Protein AF-A0A317H6I7-F1 (afdb_monomer)

Solvent-accessible surface area (backbone atoms only — not comparable to full-atom values): 10634 Å² total; per-residue (Å²): 135,84,90,80,82,81,73,79,75,78,69,69,83,79,68,87,85,70,88,90,71,88,72,96,74,83,94,80,83,83,83,84,77,77,75,76,71,59,61,74,71,74,64,81,80,76,68,69,78,58,52,58,55,50,52,49,52,53,58,58,56,57,64,66,63,79,74,72,71,86,77,77,72,81,76,48,41,62,58,52,13,49,55,51,37,53,50,46,41,74,72,48,70,53,50,74,76,42,46,55,57,49,35,55,52,36,32,54,52,32,45,52,51,50,53,54,69,73,44,91,64,53,71,68,59,44,51,54,51,51,52,50,54,53,50,54,50,51,58,57,46,53,76,67,40,55,74,67,41,42,52,52,49,52,51,55,51,50,50,53,51,50,53,55,54,61,76,72,107

Secondary structure (DSSP, 8-state):
-------GGGSGGG--SS--------SSS-S---GGGTHHHH-----HHHHHHHHHHHHHHHTTGGG---------HHHHHHHHHHHHHHHHT--HHHHHHHHHHHHHHHHHHHHHHHS---HHHHHHHHHHHHHHHHHHHHTTS-HHHHHHHHHHHHHHHHHHHHHT-

Nearest PDB structures (foldseek):
  6lum-assembly1_D  TM=3.613E-01  e=1.549E+00  Mycolicibacterium smegmatis MC2 51

pLDDT: mean 76.6, std 21.8, range [35.84, 98.06]

Radius of gyration: 35.75 Å; Cα contacts (8 Å, |Δi|>4): 54; chains: 1; bounding box: 53×88×62 Å

Foldseek 3Di:
DDDDDPDPVPPVVPPPPDDDDDDDDDPDPDDDDPPPPVVVVVDDDPPPPVVVVVVVVVVVVVVVVVVPDPPPPPQALLNQLVVVLVVLCVQLVDDPVLSVQSSVLSSVLSVVLVVLVPDPDDPVVSVVVNVVSVVVSLVSNPVSHDPVSSVSVV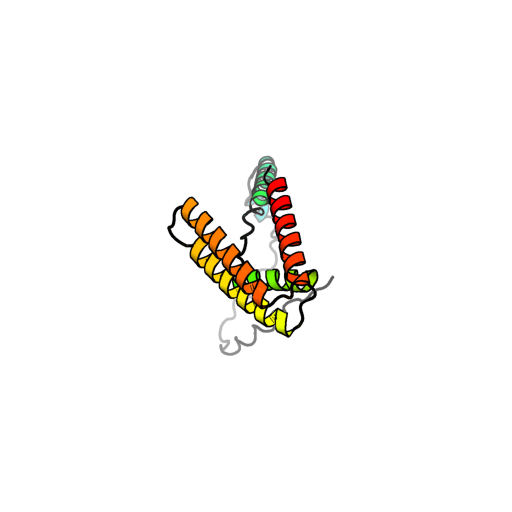VVVVVVVVVVVVVVD

Sequence (169 aa):
MSLFKADTASICTLLSIIPLSKTGFIADKLKKKPFDQEFKKIFPILKLAGMKRMIKVLLLGLSLLLMGGSIVKAQSAADRAAKTTDWMKSNLKLSDDQVQKVTDINLRYAKTMDSLAQSTKTKEAKMDEFRKCNKMKDDDLKSVLNEDQFKEYLAKKDEMKKKLKEEMK

Structure (mmCIF, N/CA/C/O backbone):
data_AF-A0A317H6I7-F1
#
_entry.id   AF-A0A317H6I7-F1
#
loop_
_atom_site.group_PDB
_atom_site.id
_atom_site.type_symbol
_atom_site.label_atom_id
_atom_site.label_alt_id
_atom_site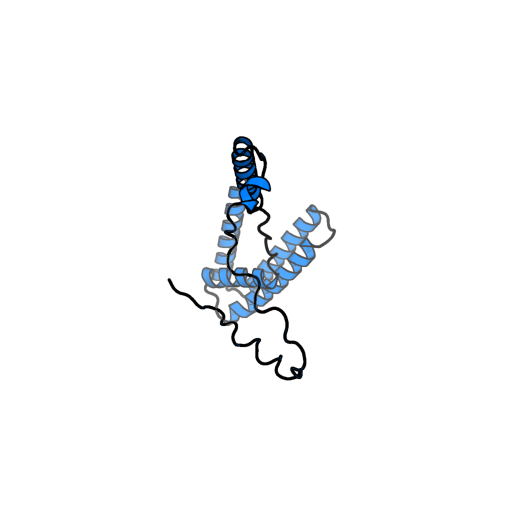.label_comp_id
_atom_site.label_asym_id
_atom_site.label_entity_id
_atom_site.label_seq_id
_atom_site.pdbx_PDB_ins_code
_atom_site.Cartn_x
_atom_site.Cartn_y
_atom_site.Cartn_z
_atom_site.occupancy
_atom_site.B_iso_or_equiv
_atom_site.auth_seq_id
_atom_site.auth_comp_id
_atom_site.auth_asym_id
_atom_site.auth_atom_id
_atom_site.pdbx_PDB_model_num
ATOM 1 N N . MET A 1 1 ? -3.488 -50.519 -1.682 1.00 36.03 1 MET A N 1
ATOM 2 C CA . MET A 1 1 ? -4.541 -51.522 -1.432 1.00 36.03 1 MET A CA 1
ATOM 3 C C . MET A 1 1 ? -5.641 -51.274 -2.454 1.00 36.03 1 MET A C 1
ATOM 5 O O . MET A 1 1 ? -6.089 -50.142 -2.530 1.00 36.03 1 MET A O 1
ATOM 9 N N . SER A 1 2 ? -5.935 -52.294 -3.275 1.00 38.41 2 SER A N 1
ATOM 10 C CA . SER A 1 2 ? -7.104 -52.484 -4.171 1.00 38.41 2 SER A CA 1
ATOM 11 C C . SER A 1 2 ? -7.501 -51.353 -5.144 1.00 38.41 2 SER A C 1
ATOM 13 O O . SER A 1 2 ? -7.957 -50.300 -4.731 1.00 38.41 2 SER A O 1
ATOM 15 N N . LEU A 1 3 ? -7.274 -51.514 -6.455 1.00 35.84 3 LEU A N 1
ATOM 16 C CA . LEU A 1 3 ? -8.098 -52.300 -7.405 1.00 35.84 3 LEU A CA 1
ATOM 17 C C . LEU A 1 3 ? -9.414 -51.601 -7.775 1.00 35.84 3 LEU A C 1
ATOM 19 O O . LEU A 1 3 ? -10.364 -51.687 -7.018 1.00 35.84 3 LEU A O 1
ATOM 23 N N . PHE A 1 4 ? -9.461 -51.037 -8.982 1.00 42.44 4 PHE A N 1
ATOM 24 C CA . PHE A 1 4 ? -10.626 -50.982 -9.882 1.00 42.44 4 PHE A CA 1
ATOM 25 C C . PHE A 1 4 ? -10.037 -50.749 -11.289 1.00 42.44 4 PHE A C 1
ATOM 27 O O . PHE A 1 4 ? -9.703 -49.630 -11.652 1.00 42.44 4 PHE A O 1
ATOM 34 N N . LYS A 1 5 ? -9.515 -51.775 -11.978 1.00 46.16 5 LYS A N 1
ATOM 35 C CA . LYS A 1 5 ? -10.260 -52.667 -12.890 1.00 46.16 5 LYS A CA 1
ATOM 36 C C . LYS A 1 5 ? -11.347 -51.908 -13.658 1.00 46.16 5 LYS A C 1
ATOM 38 O O . LYS A 1 5 ? -12.506 -51.907 -13.270 1.00 46.16 5 LYS A O 1
ATOM 43 N N . ALA A 1 6 ? -10.930 -51.248 -14.737 1.00 43.97 6 ALA A N 1
ATOM 44 C CA . ALA A 1 6 ? -11.825 -50.877 -15.822 1.00 43.97 6 ALA A CA 1
ATOM 45 C C . ALA A 1 6 ? -12.192 -52.162 -16.575 1.00 43.97 6 ALA A C 1
ATOM 47 O O . ALA A 1 6 ? -11.349 -52.755 -17.251 1.00 43.97 6 ALA A O 1
ATOM 48 N N . ASP A 1 7 ? -13.430 -52.614 -16.391 1.00 45.25 7 ASP A N 1
ATOM 49 C CA . ASP A 1 7 ? -13.990 -53.746 -17.115 1.00 45.25 7 ASP A CA 1
ATOM 50 C C . ASP A 1 7 ? -14.161 -53.389 -18.594 1.00 45.25 7 ASP A C 1
ATOM 52 O O . ASP A 1 7 ? -14.893 -52.480 -18.984 1.00 45.25 7 ASP A O 1
ATOM 56 N N . THR A 1 8 ? -13.503 -54.179 -19.434 1.00 53.22 8 THR A N 1
ATOM 57 C CA . THR A 1 8 ? -13.550 -54.183 -20.901 1.00 53.22 8 THR A CA 1
ATOM 58 C C . THR A 1 8 ? -14.901 -54.649 -21.468 1.00 53.22 8 THR A C 1
ATOM 60 O O . THR A 1 8 ? -15.024 -54.902 -22.664 1.00 53.22 8 THR A O 1
ATOM 63 N N . ALA A 1 9 ? -15.939 -54.731 -20.634 1.00 51.09 9 ALA A N 1
ATOM 64 C CA . ALA A 1 9 ? -17.260 -55.247 -20.983 1.00 51.09 9 ALA A CA 1
ATOM 65 C C . ALA A 1 9 ? -18.213 -54.195 -21.584 1.00 51.09 9 ALA A C 1
ATOM 67 O O . ALA A 1 9 ? -19.295 -54.554 -22.036 1.00 51.09 9 ALA A O 1
ATOM 68 N N . SER A 1 10 ? -17.827 -52.914 -21.645 1.00 48.78 10 SER A N 1
ATOM 69 C CA . SER A 1 10 ? -18.683 -51.846 -22.200 1.00 48.78 10 SER A CA 1
ATOM 70 C C . SER A 1 10 ? -18.415 -51.513 -23.679 1.00 48.78 10 SER A C 1
ATOM 72 O O . SER A 1 10 ? -19.135 -50.719 -24.272 1.00 48.78 10 SER A O 1
ATOM 74 N N . ILE A 1 11 ? -17.410 -52.135 -24.312 1.00 47.09 11 ILE A N 1
ATOM 75 C CA . ILE A 1 11 ? -17.051 -51.869 -25.724 1.00 47.09 11 ILE A CA 1
ATOM 76 C C . ILE A 1 11 ? -17.614 -52.943 -26.683 1.00 47.09 11 ILE A C 1
ATOM 78 O O . ILE A 1 11 ? -17.674 -52.735 -27.892 1.00 47.09 11 ILE A O 1
ATOM 82 N N . CYS A 1 12 ? -18.127 -54.068 -26.172 1.00 44.88 12 CYS A N 1
ATOM 83 C CA . CYS A 1 12 ? -18.671 -55.147 -27.012 1.00 44.88 12 CYS A CA 1
ATOM 84 C C . CYS A 1 12 ? -20.137 -54.966 -27.448 1.00 44.88 12 CYS A C 1
ATOM 86 O O . CYS A 1 12 ? -20.645 -55.789 -28.206 1.00 44.88 12 CYS A O 1
ATOM 88 N N . THR A 1 13 ? -20.816 -53.888 -27.052 1.00 50.31 13 THR A N 1
ATOM 89 C CA . THR A 1 13 ? -22.204 -53.609 -27.473 1.00 50.31 13 THR A CA 1
ATOM 90 C C . THR A 1 13 ? -22.311 -52.899 -28.832 1.00 50.31 13 THR A C 1
ATOM 92 O O . THR A 1 13 ? -23.414 -52.576 -29.260 1.00 50.31 13 THR A O 1
ATOM 95 N N . LEU A 1 14 ? -21.193 -52.677 -29.537 1.00 48.25 14 LEU A N 1
ATOM 96 C CA . LEU A 1 14 ? -21.142 -51.994 -30.843 1.00 48.25 14 LEU A CA 1
ATOM 97 C C . LEU A 1 14 ? -20.765 -52.900 -32.032 1.00 48.25 14 LEU A C 1
ATOM 99 O O . LEU A 1 14 ? -20.395 -52.401 -33.090 1.00 48.25 14 LEU A O 1
ATOM 103 N N . LEU A 1 15 ? -20.879 -54.226 -31.899 1.00 45.50 15 LEU A N 1
ATOM 104 C CA . LEU A 1 15 ? -20.550 -55.177 -32.978 1.00 45.50 15 LEU A CA 1
ATOM 105 C C . LEU A 1 15 ? -21.640 -56.233 -33.248 1.00 45.50 15 LEU A C 1
ATOM 107 O O . LEU A 1 15 ? -21.359 -57.291 -33.803 1.00 45.50 15 LEU A O 1
ATOM 111 N N . SER A 1 16 ? -22.905 -55.941 -32.925 1.00 49.69 16 SER A N 1
ATOM 112 C CA . SER A 1 16 ? -24.061 -56.798 -33.252 1.00 49.69 16 SER A CA 1
ATOM 113 C C . SER A 1 16 ? -24.708 -56.515 -34.620 1.00 49.69 16 SER A C 1
ATOM 115 O O . SER A 1 16 ? -25.796 -57.014 -34.895 1.00 49.69 16 SER A O 1
ATOM 117 N N . ILE A 1 17 ? -24.054 -55.758 -35.509 1.00 56.12 17 ILE A N 1
ATOM 118 C CA . ILE A 1 17 ? -24.579 -55.445 -36.851 1.00 56.12 17 ILE A CA 1
ATOM 119 C C . ILE A 1 17 ? -23.545 -55.788 -37.930 1.00 56.12 17 ILE A C 1
ATOM 121 O O . ILE A 1 17 ? -23.188 -54.939 -38.735 1.00 56.12 17 ILE A O 1
ATOM 125 N N . ILE A 1 18 ? -23.030 -57.022 -37.959 1.00 51.81 18 ILE A N 1
ATOM 126 C CA . ILE A 1 18 ? -22.393 -57.575 -39.168 1.00 51.81 18 ILE A CA 1
ATOM 127 C C . ILE A 1 18 ? -22.715 -59.080 -39.251 1.00 51.81 18 ILE A C 1
ATOM 129 O O . ILE A 1 18 ? -22.366 -59.825 -38.333 1.00 51.81 18 ILE A O 1
ATOM 133 N N . PRO A 1 19 ? -23.389 -59.555 -40.314 1.00 42.22 19 PRO A N 1
ATOM 134 C CA . PRO A 1 19 ? -23.766 -60.955 -40.449 1.00 42.22 19 PRO A CA 1
ATOM 135 C C . PRO A 1 19 ? -22.552 -61.856 -40.713 1.00 42.22 19 PRO A C 1
ATOM 137 O O . PRO A 1 19 ? -21.833 -61.717 -41.703 1.00 42.22 19 PRO A O 1
ATOM 140 N N . LEU A 1 20 ? -22.385 -62.830 -39.818 1.00 46.38 20 LEU A N 1
ATOM 141 C CA . LEU A 1 20 ? -21.538 -64.010 -39.958 1.00 46.38 20 LEU A CA 1
ATOM 142 C C . LEU A 1 20 ? -22.017 -64.864 -41.138 1.00 46.38 20 LEU A C 1
ATOM 144 O O . LEU A 1 20 ? -22.995 -65.601 -41.029 1.00 46.38 20 LEU A O 1
ATOM 148 N N . SER A 1 21 ? -21.291 -64.834 -42.251 1.00 46.38 21 SER A N 1
ATOM 149 C CA . SER A 1 21 ? -21.301 -65.956 -43.187 1.00 46.38 21 SER A CA 1
ATOM 150 C C . SER A 1 21 ? -19.940 -66.086 -43.861 1.00 46.38 21 SER A C 1
ATOM 152 O O . SER A 1 21 ? -19.455 -65.118 -44.441 1.00 46.38 21 SER A O 1
ATOM 154 N N . LYS A 1 22 ? -19.389 -67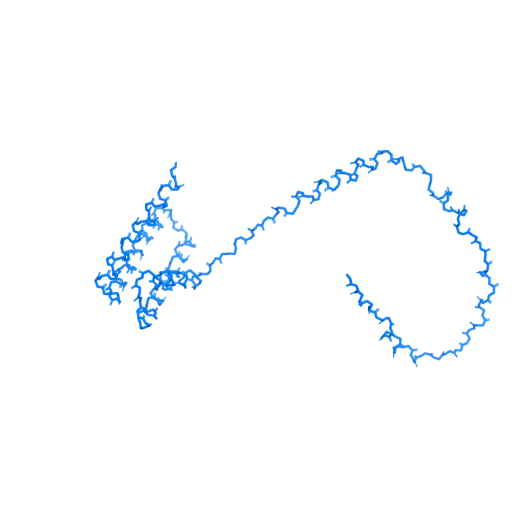.311 -43.815 1.00 48.09 22 LYS A N 1
ATOM 155 C CA . LYS A 1 22 ? -18.155 -67.774 -44.486 1.00 48.09 22 LYS A CA 1
ATOM 156 C C . LYS A 1 22 ? -16.894 -67.205 -43.813 1.00 48.09 22 LYS A C 1
ATOM 158 O O . LYS A 1 22 ? -16.721 -66.005 -43.735 1.00 48.09 22 LYS A O 1
ATOM 163 N N . THR A 1 23 ? -15.959 -67.947 -43.238 1.00 48.12 23 THR A N 1
ATOM 164 C CA . THR A 1 23 ? -15.424 -69.306 -43.407 1.00 48.12 23 THR A CA 1
ATOM 165 C C . THR A 1 23 ? -14.607 -69.564 -42.122 1.00 48.12 23 THR A C 1
ATOM 167 O O . THR A 1 23 ? -13.901 -68.671 -41.675 1.00 48.12 23 THR A O 1
ATOM 170 N N . GLY A 1 24 ? -14.643 -70.696 -41.424 1.00 51.75 24 GLY A N 1
ATOM 171 C CA . GLY A 1 24 ? -14.575 -72.044 -41.973 1.00 51.75 24 GLY A CA 1
ATOM 172 C C . GLY A 1 24 ? -13.158 -72.449 -42.408 1.00 51.75 24 GLY A C 1
ATOM 173 O O . GLY A 1 24 ? -13.051 -73.276 -43.294 1.00 51.75 24 GLY A O 1
ATOM 174 N N . PHE A 1 25 ? -12.094 -71.827 -41.887 1.00 46.56 25 PHE A N 1
ATOM 175 C CA . PHE A 1 25 ? -10.674 -72.155 -42.133 1.00 46.56 25 PHE A CA 1
ATOM 176 C C . PHE A 1 25 ? -9.898 -71.126 -41.287 1.00 46.56 25 PHE A C 1
ATOM 178 O O . PHE A 1 25 ? -9.999 -69.943 -41.561 1.00 46.56 25 PHE A O 1
ATOM 185 N N . ILE A 1 26 ? -9.226 -71.364 -40.166 1.00 42.88 26 ILE A N 1
ATOM 186 C CA . ILE A 1 26 ? -8.074 -72.219 -39.899 1.00 42.88 26 ILE A CA 1
ATOM 187 C C . ILE A 1 26 ? -8.038 -72.326 -38.363 1.00 42.88 26 ILE A C 1
ATOM 189 O O . ILE A 1 26 ? -7.331 -71.591 -37.677 1.00 42.88 26 ILE A O 1
ATOM 193 N N . ALA A 1 27 ? -8.864 -73.200 -37.799 1.00 43.75 27 ALA A N 1
ATOM 194 C CA . ALA A 1 27 ? -8.820 -73.554 -36.385 1.00 43.75 27 ALA A CA 1
ATOM 195 C C . ALA A 1 27 ? -8.130 -74.913 -36.241 1.00 43.75 27 ALA A C 1
ATOM 197 O O . ALA A 1 27 ? -8.742 -75.849 -35.752 1.00 43.75 27 ALA A O 1
ATOM 198 N N . ASP A 1 28 ? -6.890 -75.054 -36.735 1.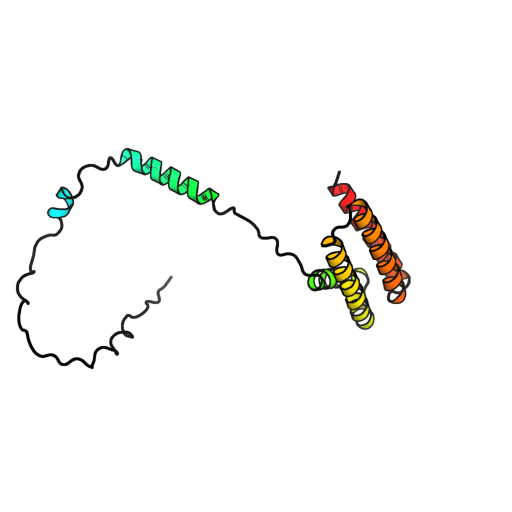00 51.84 28 ASP A N 1
ATOM 199 C CA . ASP A 1 28 ? -6.155 -76.314 -36.527 1.00 51.84 28 ASP A CA 1
ATOM 200 C C . ASP A 1 28 ? -4.621 -76.245 -36.652 1.00 51.84 28 ASP A C 1
ATOM 202 O O . ASP A 1 28 ? -3.971 -77.229 -36.997 1.00 51.84 28 ASP A O 1
ATOM 206 N N . LYS A 1 29 ? -3.978 -75.089 -36.412 1.00 52.62 29 LYS A N 1
ATOM 207 C CA . LYS A 1 29 ? -2.519 -75.008 -36.650 1.00 52.62 29 LYS A CA 1
ATOM 208 C C . LYS A 1 29 ? -1.656 -74.184 -35.708 1.00 52.62 29 LYS A C 1
ATOM 210 O O . LYS A 1 29 ? -0.557 -73.801 -36.093 1.00 52.62 29 LYS A O 1
ATOM 215 N N . LEU A 1 30 ? -2.067 -73.972 -34.460 1.00 46.00 30 LEU A N 1
ATOM 216 C CA . LEU A 1 30 ? -1.179 -73.369 -33.454 1.00 46.00 30 LEU A CA 1
ATOM 217 C C . LEU A 1 30 ? -1.246 -74.087 -32.098 1.00 46.00 30 LEU A C 1
ATOM 219 O O . LEU A 1 30 ? -1.319 -73.472 -31.040 1.00 46.00 30 LEU A O 1
ATOM 223 N N . LYS A 1 31 ? -1.152 -75.423 -32.120 1.00 52.50 31 LYS A N 1
ATOM 224 C CA . LYS A 1 31 ? -0.636 -76.182 -30.974 1.00 52.50 31 LYS A CA 1
ATOM 225 C C . LYS A 1 31 ? 0.891 -76.251 -31.084 1.00 52.50 31 LYS A C 1
ATOM 227 O O . LYS A 1 31 ? 1.423 -76.882 -31.988 1.00 52.50 31 LYS A O 1
ATOM 232 N N . LYS A 1 32 ? 1.550 -75.650 -30.089 1.00 57.09 32 LYS A N 1
ATOM 233 C CA . LYS A 1 32 ? 2.911 -75.941 -29.604 1.00 57.09 32 LYS A CA 1
ATOM 234 C C . LYS A 1 32 ? 4.076 -75.632 -30.558 1.00 57.09 32 LYS A C 1
ATOM 236 O O . LYS A 1 32 ? 4.611 -76.512 -31.222 1.00 57.09 32 LYS A O 1
ATOM 241 N N . LYS A 1 33 ? 4.598 -74.409 -30.456 1.00 45.31 33 LYS A N 1
ATOM 242 C CA . LYS A 1 33 ? 6.050 -74.178 -30.516 1.00 45.31 33 LYS A CA 1
ATOM 243 C C . LYS A 1 33 ? 6.453 -73.404 -29.254 1.00 45.31 33 LYS A C 1
ATOM 245 O O . LYS A 1 33 ? 5.847 -72.363 -29.005 1.00 45.31 33 LYS A O 1
ATOM 250 N N . PRO A 1 34 ? 7.383 -73.902 -28.419 1.00 52.03 34 PRO A N 1
ATOM 251 C CA . PRO A 1 34 ? 7.855 -73.153 -27.262 1.00 52.03 34 PRO A CA 1
ATOM 252 C C . PRO A 1 34 ? 8.576 -71.894 -27.754 1.00 52.03 34 PRO A C 1
ATOM 254 O O . PRO A 1 34 ? 9.568 -71.965 -28.477 1.00 52.03 34 PRO A O 1
ATOM 257 N N . PHE A 1 35 ? 8.036 -70.742 -27.369 1.00 50.06 35 PHE A N 1
ATOM 258 C CA . PHE A 1 35 ? 8.484 -69.397 -27.741 1.00 50.06 35 PHE A CA 1
ATOM 259 C C . PHE A 1 35 ? 9.923 -69.076 -27.283 1.00 50.06 35 PHE A C 1
ATOM 261 O O . PHE A 1 35 ? 10.515 -68.094 -27.719 1.00 50.06 35 PHE A O 1
ATOM 268 N N . ASP A 1 36 ? 10.534 -69.932 -26.464 1.00 57.22 36 ASP A N 1
ATOM 269 C CA . ASP A 1 36 ? 11.852 -69.701 -25.867 1.00 57.22 36 ASP A CA 1
ATOM 270 C C . ASP A 1 36 ? 13.052 -69.961 -26.792 1.00 57.22 36 ASP A C 1
ATOM 272 O O . ASP A 1 36 ? 14.181 -69.599 -26.449 1.00 57.22 36 ASP A O 1
ATOM 276 N N . GLN A 1 37 ? 12.859 -70.581 -27.962 1.00 55.59 37 GLN A N 1
ATOM 277 C CA . GLN A 1 37 ? 13.984 -70.931 -28.846 1.00 55.59 37 GLN A CA 1
ATOM 278 C C . GLN A 1 37 ? 14.332 -69.886 -29.914 1.00 55.59 37 GLN A C 1
ATOM 280 O O . GLN A 1 37 ? 15.458 -69.887 -30.414 1.00 55.59 37 GLN A O 1
ATOM 285 N N . GLU A 1 38 ? 13.428 -68.962 -30.229 1.00 50.88 38 GLU A N 1
ATOM 286 C CA . GLU A 1 38 ? 13.672 -67.908 -31.228 1.00 50.88 38 GLU A CA 1
ATOM 287 C C . GLU A 1 38 ? 14.279 -66.646 -30.582 1.00 50.88 38 GLU A C 1
ATOM 289 O O . GLU A 1 38 ? 15.153 -65.999 -31.158 1.00 50.88 38 GLU A O 1
ATOM 294 N N . PHE A 1 39 ? 13.925 -66.342 -29.326 1.00 54.81 39 PHE A N 1
ATOM 295 C CA . PHE A 1 39 ? 14.365 -65.116 -28.641 1.00 54.81 39 PHE A CA 1
ATOM 296 C C . PHE A 1 39 ? 15.873 -65.042 -28.389 1.00 54.81 39 PHE A C 1
ATOM 298 O O . PHE A 1 39 ? 16.455 -63.959 -28.435 1.00 54.81 39 PHE A O 1
ATOM 305 N N . LYS A 1 40 ? 16.537 -66.185 -28.184 1.00 53.84 40 LYS A N 1
ATOM 306 C CA . LYS A 1 40 ? 17.997 -66.235 -27.980 1.00 53.84 40 LYS A CA 1
ATOM 307 C C . LYS A 1 40 ? 18.802 -65.976 -29.257 1.00 53.84 40 LYS A C 1
ATOM 309 O O . LYS A 1 40 ? 19.995 -65.708 -29.160 1.00 53.84 40 LYS A O 1
ATOM 314 N N . LYS A 1 41 ? 18.174 -66.044 -30.435 1.00 59.91 41 LYS A N 1
ATOM 315 C CA . LYS A 1 41 ? 18.824 -65.789 -31.731 1.00 59.91 41 LYS A CA 1
ATOM 316 C C . LYS A 1 41 ? 18.619 -64.355 -32.233 1.00 59.91 41 LYS A C 1
ATOM 318 O O . LYS A 1 41 ? 19.400 -63.901 -33.059 1.00 59.91 41 LYS A O 1
ATOM 323 N N . ILE A 1 42 ? 17.615 -63.639 -31.717 1.00 58.09 42 ILE A N 1
ATOM 324 C CA . ILE A 1 42 ? 17.242 -62.287 -32.176 1.00 58.09 42 ILE A CA 1
ATOM 325 C C . ILE A 1 42 ? 18.051 -61.176 -31.480 1.00 58.09 42 ILE A C 1
ATOM 327 O O . ILE A 1 42 ? 18.201 -60.094 -32.039 1.00 58.09 42 ILE A O 1
A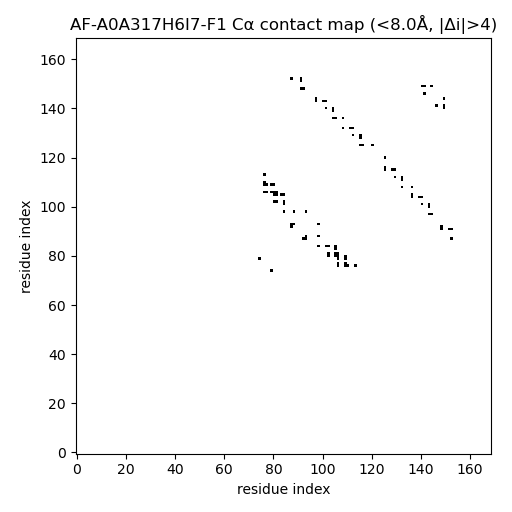TOM 331 N N . PHE A 1 43 ? 18.651 -61.433 -30.312 1.00 52.84 43 PHE A N 1
ATOM 332 C CA . PHE A 1 43 ? 19.492 -60.446 -29.619 1.00 52.84 43 PHE A CA 1
ATOM 333 C C . PHE A 1 43 ? 20.946 -60.906 -29.450 1.00 52.84 43 PHE A C 1
ATOM 335 O O . PHE A 1 43 ? 21.335 -61.346 -28.364 1.00 52.84 43 PHE A O 1
ATOM 342 N N . PRO A 1 44 ? 21.804 -60.754 -30.473 1.00 52.97 44 PRO A N 1
ATOM 343 C CA . PRO A 1 44 ? 23.233 -60.799 -30.255 1.00 52.97 44 PRO A CA 1
ATOM 344 C C . PRO A 1 44 ? 23.721 -59.443 -29.707 1.00 52.97 44 PRO A C 1
ATOM 346 O O . PRO A 1 44 ? 23.714 -58.423 -30.385 1.00 52.97 44 PRO A O 1
ATOM 349 N N . ILE A 1 45 ? 24.210 -59.474 -28.465 1.00 58.81 45 ILE A N 1
ATOM 350 C CA . ILE A 1 45 ? 25.325 -58.648 -27.972 1.00 58.81 45 ILE A CA 1
ATOM 351 C C . ILE A 1 45 ? 25.085 -57.120 -27.965 1.00 58.81 45 ILE A C 1
ATOM 353 O O . ILE A 1 45 ? 25.851 -56.349 -28.539 1.00 58.81 45 ILE A O 1
ATOM 357 N N . LEU A 1 46 ? 24.119 -56.646 -27.172 1.00 50.59 46 LEU A N 1
ATOM 358 C CA . LEU A 1 46 ? 24.244 -55.314 -26.567 1.00 50.59 46 LEU A CA 1
ATOM 359 C C . LEU A 1 46 ? 25.000 -55.477 -25.242 1.00 50.59 46 LEU A C 1
ATOM 361 O O . LEU A 1 46 ? 24.470 -56.030 -24.279 1.00 50.59 46 LEU A O 1
ATOM 365 N N . LYS A 1 47 ? 26.275 -55.067 -25.195 1.00 55.03 47 LYS A N 1
ATOM 366 C CA . LYS A 1 47 ? 27.128 -55.214 -24.002 1.00 55.03 47 LYS A CA 1
ATOM 367 C C . LYS A 1 47 ? 26.500 -54.487 -22.798 1.00 55.03 47 LYS A C 1
ATOM 369 O O . LYS A 1 47 ? 26.630 -53.274 -22.644 1.00 55.03 47 LYS A O 1
ATOM 374 N N . LEU A 1 48 ? 25.874 -55.258 -21.902 1.00 55.78 48 LEU A N 1
ATOM 375 C CA . LEU A 1 48 ? 25.141 -54.803 -20.707 1.00 55.78 48 LEU A CA 1
ATOM 376 C C . LEU A 1 48 ? 25.962 -53.956 -19.712 1.00 55.78 48 LEU A C 1
ATOM 378 O O . LEU A 1 48 ? 25.393 -53.352 -18.801 1.00 55.78 48 LEU A O 1
ATOM 382 N N . ALA A 1 49 ? 27.287 -53.899 -19.851 1.00 55.28 49 ALA A N 1
ATOM 383 C CA . ALA A 1 49 ? 28.154 -53.152 -18.945 1.00 55.28 49 ALA A CA 1
ATOM 384 C C . ALA A 1 49 ? 28.082 -51.624 -19.155 1.00 55.28 49 ALA A C 1
ATOM 386 O O . ALA A 1 49 ? 28.163 -50.871 -18.184 1.00 55.28 49 ALA A O 1
ATOM 387 N N . GLY A 1 50 ? 27.875 -51.152 -20.393 1.00 54.53 50 GLY A N 1
ATOM 388 C CA . GLY A 1 50 ? 27.784 -49.715 -20.703 1.00 54.53 50 GLY A CA 1
ATOM 389 C C . GLY A 1 50 ? 26.401 -49.113 -20.432 1.00 54.53 50 GLY A C 1
ATOM 390 O O . GLY A 1 50 ? 26.280 -47.954 -20.037 1.00 54.53 50 GLY A O 1
ATOM 391 N N . MET A 1 51 ? 25.348 -49.922 -20.561 1.00 59.69 51 MET A N 1
ATOM 392 C CA . MET A 1 51 ? 23.964 -49.455 -20.460 1.00 59.69 51 MET A CA 1
ATOM 393 C C . MET A 1 51 ? 23.553 -49.096 -19.024 1.00 59.69 51 MET A C 1
ATOM 395 O O . MET A 1 51 ? 22.759 -48.186 -18.826 1.00 59.69 51 MET A O 1
ATOM 399 N N . LYS A 1 52 ? 24.160 -49.718 -18.002 1.00 51.84 52 LYS A N 1
ATOM 400 C CA . LYS A 1 52 ? 23.943 -49.343 -16.589 1.00 51.84 52 LYS A CA 1
ATOM 401 C C . LYS A 1 52 ? 24.497 -47.954 -16.254 1.00 51.84 52 LYS A C 1
ATOM 403 O O . LYS A 1 52 ? 23.933 -47.262 -15.411 1.00 51.84 52 LYS A O 1
ATOM 408 N N . ARG A 1 53 ? 25.593 -47.545 -16.908 1.00 60.84 53 ARG A N 1
ATOM 409 C CA . ARG A 1 53 ? 26.164 -46.195 -16.767 1.00 60.84 53 ARG A CA 1
ATOM 410 C C . ARG A 1 53 ? 25.301 -45.171 -17.504 1.00 60.84 53 ARG A C 1
ATOM 412 O O . ARG A 1 53 ? 24.978 -44.145 -16.923 1.00 60.84 53 ARG A O 1
ATOM 419 N N . MET A 1 54 ? 24.832 -45.509 -18.706 1.00 60.19 54 MET A N 1
ATOM 420 C CA . MET A 1 54 ? 23.904 -44.672 -19.477 1.00 60.19 54 MET A CA 1
ATOM 421 C C . MET A 1 54 ? 22.549 -44.484 -18.782 1.00 60.19 54 MET A C 1
ATOM 423 O O . MET A 1 54 ? 22.088 -43.357 -18.689 1.00 60.19 54 MET A O 1
ATOM 427 N N . ILE A 1 55 ? 21.948 -45.538 -18.216 1.00 64.69 55 ILE A N 1
ATOM 428 C CA . ILE A 1 55 ? 20.685 -45.449 -17.458 1.00 64.69 55 ILE A CA 1
ATOM 429 C C . ILE A 1 55 ? 20.848 -44.594 -16.193 1.00 64.69 55 ILE A C 1
ATOM 431 O O . ILE A 1 55 ? 19.957 -43.812 -15.879 1.00 64.69 55 ILE A O 1
ATOM 435 N N . LYS A 1 56 ? 21.988 -44.677 -15.488 1.00 56.34 56 LYS A N 1
ATOM 436 C CA . LYS A 1 56 ? 22.275 -43.788 -14.348 1.00 56.34 56 LYS A CA 1
ATOM 437 C C . LYS A 1 56 ? 22.418 -42.326 -14.775 1.00 56.34 56 LYS A C 1
ATOM 439 O O . LYS A 1 56 ? 21.888 -41.468 -14.086 1.00 56.34 56 LYS A O 1
ATOM 444 N N . VAL A 1 57 ? 23.080 -42.044 -15.900 1.00 62.81 57 VAL A N 1
ATOM 445 C CA . VAL A 1 57 ? 23.203 -40.677 -16.445 1.00 62.81 57 VAL A CA 1
ATOM 446 C C . VAL A 1 57 ? 21.849 -40.150 -16.937 1.00 62.81 57 VAL A C 1
ATOM 448 O O . VAL A 1 57 ? 21.535 -38.989 -16.701 1.00 62.81 57 VAL A O 1
ATOM 451 N N . LEU A 1 58 ? 21.002 -41.000 -17.524 1.00 59.00 58 LEU A N 1
ATOM 452 C CA . LEU A 1 58 ? 19.638 -40.638 -17.930 1.00 59.00 58 LEU A CA 1
ATOM 453 C C . LEU A 1 58 ? 18.715 -40.376 -16.723 1.00 59.00 58 LEU A C 1
ATOM 455 O O . LEU A 1 58 ? 17.931 -39.432 -16.749 1.00 59.00 58 LEU A O 1
ATOM 459 N N . LEU A 1 59 ? 18.842 -41.160 -15.644 1.00 59.22 59 LEU A N 1
ATOM 460 C CA . LEU A 1 59 ? 18.113 -40.950 -14.383 1.00 59.22 59 LEU A CA 1
ATOM 461 C C . LEU A 1 59 ? 18.613 -39.718 -13.605 1.00 59.22 59 LEU A C 1
ATOM 463 O O . LEU A 1 59 ? 17.800 -39.007 -13.021 1.00 59.22 59 LEU A O 1
ATOM 467 N N . LEU A 1 60 ? 19.918 -39.419 -13.631 1.00 57.94 60 LEU A N 1
ATOM 468 C CA . LEU A 1 60 ? 20.477 -38.183 -13.058 1.00 57.94 60 LEU A CA 1
ATOM 469 C C . LEU A 1 60 ? 20.124 -36.936 -13.888 1.00 57.94 60 LEU A C 1
ATOM 471 O O . LEU A 1 60 ? 19.889 -35.878 -13.312 1.00 57.94 60 LEU A O 1
ATOM 475 N N . GLY A 1 61 ? 20.037 -37.049 -15.217 1.00 58.25 61 GLY A N 1
ATOM 476 C CA . GLY A 1 61 ? 19.658 -35.945 -16.107 1.00 58.25 61 GLY A CA 1
ATOM 477 C C . GLY A 1 61 ? 18.183 -35.540 -16.000 1.00 58.25 61 GLY A C 1
ATOM 478 O O . GLY A 1 61 ? 17.865 -34.357 -16.092 1.00 58.25 61 GLY A O 1
ATOM 479 N N . LEU A 1 62 ? 17.281 -36.492 -15.731 1.00 60.59 62 LEU A N 1
ATOM 480 C CA . LEU A 1 62 ? 15.849 -36.213 -15.556 1.00 60.59 62 LEU A CA 1
ATOM 481 C C . LEU A 1 62 ? 15.538 -35.502 -14.224 1.00 60.59 62 LEU A C 1
ATOM 483 O O . LEU A 1 62 ? 14.599 -34.712 -14.152 1.00 60.59 62 LEU A O 1
ATOM 487 N N . SER A 1 63 ? 16.358 -35.714 -13.187 1.00 58.97 63 SER A N 1
ATOM 488 C CA . SER A 1 63 ? 16.204 -35.038 -11.890 1.00 58.97 63 SER A CA 1
ATOM 489 C C . SER A 1 63 ? 16.444 -33.523 -11.960 1.00 58.97 63 SER A C 1
ATOM 491 O O . SER A 1 63 ? 15.956 -32.800 -11.095 1.00 58.97 63 SER A O 1
ATOM 493 N N . LEU A 1 64 ? 17.169 -33.029 -12.971 1.00 55.94 64 LEU A N 1
ATOM 494 C CA . LEU A 1 64 ? 17.492 -31.605 -13.122 1.00 55.94 64 LEU A CA 1
ATOM 495 C C . LEU A 1 64 ? 16.382 -30.807 -13.839 1.00 55.94 64 LEU A C 1
ATOM 497 O O . LEU A 1 64 ? 16.367 -29.582 -13.771 1.00 55.94 64 LEU A O 1
ATOM 501 N N . LEU A 1 65 ? 15.419 -31.483 -14.483 1.00 56.03 65 LEU A N 1
ATOM 502 C CA . LEU A 1 65 ? 14.309 -30.838 -15.202 1.00 56.03 65 LEU A CA 1
ATOM 503 C C . LEU A 1 65 ? 13.086 -30.521 -14.322 1.00 56.03 65 LEU A C 1
ATOM 505 O O . LEU A 1 65 ? 12.218 -29.762 -14.746 1.00 56.03 65 LEU A O 1
ATOM 509 N N . LEU A 1 66 ? 13.010 -31.052 -13.097 1.00 53.97 66 LEU A N 1
ATOM 510 C CA . LEU A 1 66 ? 11.887 -30.805 -12.176 1.00 53.97 66 LEU A CA 1
ATOM 511 C C . LEU A 1 66 ? 12.048 -29.540 -11.311 1.00 53.97 66 LEU A C 1
ATOM 513 O O . LEU A 1 66 ? 11.158 -29.223 -10.530 1.00 53.97 66 LEU A O 1
ATOM 517 N N . MET A 1 67 ? 13.142 -28.786 -11.469 1.00 60.91 67 MET A N 1
ATOM 518 C CA . MET A 1 67 ? 13.340 -27.479 -10.814 1.00 60.91 67 MET A CA 1
ATOM 519 C C . MET A 1 67 ? 13.029 -26.289 -11.746 1.00 60.91 67 MET A C 1
ATOM 521 O O . MET A 1 67 ? 13.419 -25.154 -11.476 1.00 60.91 67 MET A O 1
ATOM 525 N N . GLY A 1 68 ? 12.339 -26.535 -12.864 1.00 54.16 68 GLY A N 1
ATOM 526 C CA . GLY A 1 68 ? 11.954 -25.514 -13.836 1.00 54.16 68 GLY A CA 1
ATOM 527 C C . GLY A 1 68 ? 10.715 -24.720 -13.418 1.00 54.16 68 GLY A C 1
ATOM 528 O O . GLY A 1 68 ? 9.602 -25.091 -13.768 1.00 54.16 68 GLY A O 1
ATOM 529 N N . GLY A 1 69 ? 10.928 -23.592 -12.736 1.00 54.81 69 GLY A N 1
ATOM 530 C CA . GLY A 1 69 ? 10.042 -22.424 -12.782 1.00 54.81 69 GLY A CA 1
ATOM 531 C C . GLY A 1 69 ? 8.812 -22.446 -11.874 1.00 54.81 69 GLY A C 1
ATOM 532 O O . GLY A 1 69 ? 7.705 -22.762 -12.305 1.00 54.81 69 GLY A O 1
ATOM 533 N N . SER A 1 70 ? 8.957 -21.934 -10.651 1.00 51.88 70 SER A N 1
ATOM 534 C CA . SER A 1 70 ? 7.822 -21.322 -9.955 1.00 51.88 70 SER A CA 1
ATOM 535 C C . SER A 1 70 ? 7.351 -20.122 -10.782 1.00 51.88 70 SER A C 1
ATOM 537 O O . SER A 1 70 ? 7.961 -19.054 -10.727 1.00 51.88 70 SER A O 1
ATOM 539 N N . ILE A 1 71 ? 6.286 -20.276 -11.573 1.00 57.22 71 ILE A N 1
ATOM 540 C CA . ILE A 1 71 ? 5.588 -19.133 -12.169 1.00 57.22 71 ILE A CA 1
ATOM 541 C C . ILE A 1 71 ? 5.008 -18.341 -10.995 1.00 57.22 71 ILE A C 1
ATOM 543 O O . ILE A 1 71 ? 3.980 -18.715 -10.429 1.00 57.22 71 ILE A O 1
ATOM 547 N N . VAL A 1 72 ? 5.685 -17.263 -10.589 1.00 57.59 72 VAL A N 1
ATOM 548 C CA . VAL A 1 72 ? 5.127 -16.287 -9.651 1.00 57.59 72 VAL A CA 1
ATOM 549 C C . VAL A 1 72 ? 3.900 -15.704 -10.338 1.00 57.59 72 VAL A C 1
ATOM 551 O O . VAL A 1 72 ? 4.013 -14.866 -11.232 1.00 57.59 72 VAL A O 1
ATOM 554 N N . LYS A 1 73 ? 2.711 -16.196 -9.979 1.00 58.88 73 LYS A N 1
ATOM 555 C CA . LYS A 1 73 ? 1.462 -15.634 -10.483 1.00 58.88 73 LYS A CA 1
ATOM 556 C C . LYS A 1 73 ? 1.424 -14.170 -10.060 1.00 58.88 73 LYS A C 1
ATOM 558 O O . LYS A 1 73 ? 1.413 -13.878 -8.865 1.00 58.88 73 LYS A O 1
ATOM 563 N N . ALA A 1 74 ? 1.446 -13.263 -11.036 1.00 69.00 74 ALA A N 1
ATOM 564 C CA . ALA A 1 74 ? 1.322 -11.838 -10.780 1.00 69.00 74 ALA A CA 1
ATOM 565 C C . ALA A 1 74 ? 0.023 -11.605 -9.999 1.00 69.00 74 ALA A C 1
ATOM 567 O O . ALA A 1 74 ? -1.068 -11.918 -10.477 1.00 69.00 74 ALA A O 1
ATOM 568 N N . GLN A 1 75 ? 0.158 -11.136 -8.761 1.00 79.94 75 GLN A N 1
ATOM 569 C CA . GLN A 1 75 ? -0.982 -10.880 -7.896 1.00 79.94 75 GLN A CA 1
ATOM 570 C C . GLN A 1 75 ? -1.763 -9.680 -8.446 1.00 79.94 75 GLN A C 1
ATOM 572 O O . GLN A 1 75 ? -1.169 -8.636 -8.721 1.00 79.94 75 GLN A O 1
ATOM 577 N N . SER A 1 76 ? -3.083 -9.813 -8.603 1.00 91.81 76 SER A N 1
ATOM 578 C CA . SER A 1 76 ? -3.900 -8.736 -9.170 1.00 91.81 76 SER A CA 1
ATOM 579 C C . SER A 1 76 ? -3.966 -7.513 -8.240 1.00 91.81 76 SER A C 1
ATOM 581 O O . SER A 1 76 ? -3.694 -7.601 -7.036 1.00 91.81 76 SER A O 1
ATOM 583 N N . ALA A 1 77 ? -4.359 -6.351 -8.776 1.00 93.44 77 ALA A N 1
ATOM 584 C CA . ALA A 1 77 ? -4.662 -5.166 -7.967 1.00 93.44 77 ALA A CA 1
ATOM 585 C C . ALA A 1 77 ? -5.683 -5.473 -6.860 1.00 93.44 77 ALA A C 1
ATOM 587 O O . ALA A 1 77 ? -5.503 -5.041 -5.723 1.00 93.44 77 ALA A O 1
ATOM 588 N N . ALA A 1 78 ? -6.722 -6.248 -7.188 1.00 94.19 78 ALA A N 1
ATOM 589 C CA . ALA A 1 78 ? -7.775 -6.628 -6.254 1.00 94.19 78 ALA A CA 1
ATOM 590 C C . ALA A 1 78 ? -7.237 -7.502 -5.118 1.00 94.19 78 ALA A C 1
ATOM 592 O O . ALA A 1 78 ? -7.462 -7.192 -3.952 1.00 94.19 78 ALA A O 1
ATOM 593 N N . ASP A 1 79 ? -6.434 -8.517 -5.439 1.00 94.25 79 ASP A N 1
ATOM 594 C CA . ASP A 1 79 ? -5.834 -9.383 -4.422 1.00 94.25 79 ASP A CA 1
ATOM 595 C C . ASP A 1 79 ? -4.901 -8.589 -3.496 1.00 94.25 79 ASP A C 1
ATOM 597 O O . ASP A 1 79 ? -4.834 -8.839 -2.295 1.00 94.25 79 ASP A O 1
ATOM 601 N N . ARG A 1 80 ? -4.114 -7.644 -4.037 1.00 93.44 80 ARG A N 1
ATOM 602 C CA . ARG A 1 80 ? -3.224 -6.795 -3.215 1.00 93.44 80 ARG A CA 1
ATOM 603 C C . ARG A 1 80 ? -4.013 -5.844 -2.330 1.00 93.44 80 ARG A C 1
ATOM 605 O O . ARG A 1 80 ? -3.639 -5.656 -1.171 1.00 93.44 80 ARG A O 1
ATOM 612 N N . ALA A 1 81 ? -5.095 -5.275 -2.852 1.00 95.69 81 ALA A N 1
ATOM 613 C CA . ALA A 1 81 ? -5.996 -4.443 -2.074 1.00 95.69 81 ALA A CA 1
ATOM 614 C C . ALA A 1 81 ? -6.629 -5.238 -0.926 1.00 95.69 81 ALA A C 1
ATOM 616 O O . ALA A 1 81 ? -6.549 -4.780 0.209 1.00 95.69 81 ALA A O 1
ATOM 617 N N . ALA A 1 82 ? -7.134 -6.447 -1.196 1.00 95.94 82 ALA A N 1
ATOM 618 C CA . ALA A 1 82 ? -7.707 -7.340 -0.190 1.00 95.94 82 ALA A CA 1
ATOM 619 C C . ALA A 1 82 ? -6.702 -7.654 0.926 1.00 95.94 82 ALA A C 1
ATOM 621 O O . ALA A 1 82 ? -6.960 -7.332 2.080 1.00 95.94 82 ALA A O 1
ATOM 622 N N . LYS A 1 83 ? -5.493 -8.128 0.585 1.00 95.62 83 LYS A N 1
ATOM 623 C CA . LYS A 1 83 ? -4.446 -8.400 1.591 1.00 95.62 83 LYS A CA 1
ATOM 624 C C . LYS A 1 83 ? -4.088 -7.171 2.428 1.00 95.62 83 LYS A C 1
ATOM 626 O O . LYS A 1 83 ? -3.835 -7.283 3.624 1.00 95.62 83 LYS A O 1
ATOM 631 N N . THR A 1 84 ? -4.045 -5.996 1.799 1.00 95.44 84 THR A N 1
ATOM 632 C CA . THR A 1 84 ? -3.763 -4.742 2.5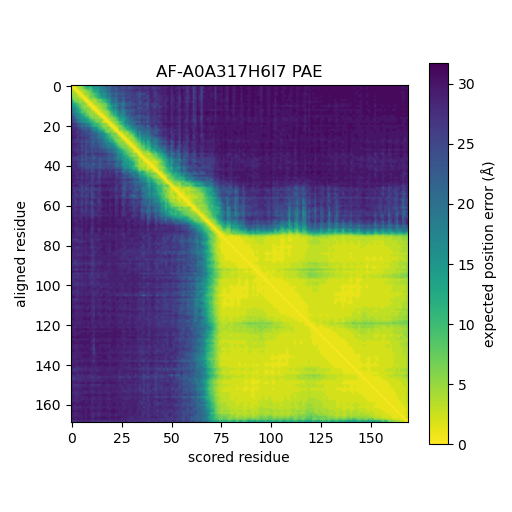10 1.00 95.44 84 THR A CA 1
ATOM 633 C C . THR A 1 84 ? -4.902 -4.397 3.465 1.00 95.44 84 THR A C 1
ATOM 635 O O . THR A 1 84 ? -4.641 -4.039 4.610 1.00 95.44 84 THR A O 1
ATOM 638 N N . THR A 1 85 ? -6.154 -4.530 3.027 1.00 97.19 85 THR A N 1
ATOM 639 C CA . THR A 1 85 ? -7.326 -4.324 3.881 1.00 97.19 85 THR A CA 1
ATOM 640 C C . THR A 1 85 ? -7.342 -5.314 5.038 1.00 97.19 85 THR A C 1
ATOM 642 O O . THR A 1 85 ? -7.537 -4.885 6.167 1.00 97.19 85 THR A O 1
ATOM 645 N N . ASP A 1 86 ? -7.089 -6.600 4.803 1.00 96.50 86 ASP A N 1
ATOM 646 C CA . ASP A 1 86 ? -7.083 -7.632 5.848 1.00 96.50 86 ASP A CA 1
ATOM 647 C C . ASP A 1 86 ? -6.024 -7.343 6.913 1.00 96.50 86 ASP A C 1
ATOM 649 O O . ASP A 1 86 ? -6.274 -7.448 8.120 1.00 96.50 86 ASP A O 1
ATOM 653 N N . TRP A 1 87 ? -4.847 -6.898 6.469 1.00 96.38 87 TRP A N 1
ATOM 654 C CA . TRP A 1 87 ? -3.801 -6.429 7.362 1.00 96.38 87 TRP A CA 1
ATOM 655 C C . TRP A 1 87 ? -4.263 -5.208 8.168 1.00 96.38 87 TRP A C 1
ATOM 657 O O . TRP A 1 87 ? -4.112 -5.203 9.389 1.00 96.38 87 TRP A O 1
ATOM 667 N N . MET A 1 88 ? -4.879 -4.205 7.532 1.00 96.94 88 MET A N 1
ATOM 668 C CA . MET A 1 88 ? -5.401 -3.019 8.227 1.00 96.94 88 MET A CA 1
ATOM 669 C C . MET A 1 88 ? -6.530 -3.372 9.203 1.00 96.94 88 MET A C 1
ATOM 671 O O . MET A 1 88 ? -6.545 -2.862 10.317 1.00 96.94 88 MET A O 1
ATOM 675 N N . LYS A 1 89 ? -7.435 -4.284 8.840 1.00 95.81 89 LYS A N 1
ATOM 676 C CA . LYS A 1 89 ? -8.526 -4.759 9.699 1.00 95.81 89 LYS A CA 1
ATOM 677 C C . LYS A 1 89 ? -7.978 -5.410 10.965 1.00 95.81 89 LYS A C 1
ATOM 679 O O . LYS A 1 89 ? -8.396 -5.056 12.065 1.00 95.81 89 LYS A O 1
ATOM 684 N N . SER A 1 90 ? -6.999 -6.300 10.804 1.00 94.25 90 SER A N 1
ATOM 685 C CA . SER A 1 90 ? -6.380 -7.043 11.908 1.00 94.25 90 SER A CA 1
ATOM 686 C C . SER A 1 90 ? -5.560 -6.150 12.839 1.00 94.25 90 SER A C 1
ATOM 688 O O . SER A 1 90 ? -5.490 -6.402 14.037 1.00 94.25 90 SER A O 1
ATOM 690 N N . ASN A 1 91 ? -4.933 -5.106 12.293 1.00 95.06 91 ASN A N 1
ATOM 691 C CA . ASN A 1 91 ? -4.019 -4.249 13.043 1.00 95.06 91 ASN A CA 1
ATOM 692 C C . ASN A 1 91 ? -4.672 -2.992 13.620 1.00 95.06 91 ASN A C 1
ATOM 694 O O . ASN A 1 91 ? -4.193 -2.511 14.630 1.00 95.06 91 ASN A O 1
ATOM 698 N N . LEU A 1 92 ? -5.722 -2.458 12.992 1.00 96.38 92 LEU A N 1
ATOM 699 C CA . LEU A 1 92 ? -6.318 -1.162 13.352 1.00 96.38 92 LEU A CA 1
ATOM 700 C C . LEU A 1 92 ? -7.734 -1.295 13.931 1.00 96.38 92 LEU A C 1
ATOM 702 O O . LEU A 1 92 ? -8.385 -0.285 14.195 1.00 96.38 92 LEU A O 1
ATOM 706 N N . LYS A 1 93 ? -8.237 -2.529 14.091 1.00 94.00 93 LYS A N 1
ATOM 707 C CA . LYS A 1 93 ? -9.583 -2.827 14.616 1.00 94.00 93 LYS A CA 1
ATOM 708 C C . LYS A 1 93 ? -10.672 -2.013 13.900 1.00 94.00 93 LYS A C 1
ATOM 710 O O . LYS A 1 93 ? -11.461 -1.313 14.531 1.00 94.00 93 LYS A O 1
ATOM 715 N N . LEU A 1 94 ? -10.656 -2.053 12.569 1.00 95.25 94 LEU A N 1
ATOM 716 C CA . LEU A 1 94 ? -11.596 -1.301 11.732 1.00 95.25 94 LEU A CA 1
ATOM 717 C C . LEU A 1 94 ? -13.039 -1.777 11.954 1.00 95.25 94 LEU A C 1
ATOM 719 O O . LEU A 1 94 ? -13.271 -2.984 12.045 1.00 95.25 94 LEU A O 1
ATOM 723 N N . SER A 1 95 ? -13.999 -0.848 11.976 1.00 95.44 95 SER A N 1
ATOM 724 C CA . SER A 1 95 ? -15.425 -1.195 11.890 1.00 95.44 95 SER A CA 1
ATOM 725 C C . SER A 1 95 ? -15.790 -1.682 10.485 1.00 95.44 95 SER A C 1
ATOM 727 O O . SER A 1 95 ? -15.073 -1.400 9.524 1.00 95.44 95 SER A O 1
ATOM 729 N N . ASP A 1 96 ? -16.919 -2.374 10.331 1.00 93.25 96 ASP A N 1
ATOM 730 C CA . ASP A 1 96 ? -17.340 -2.888 9.019 1.00 93.25 96 ASP A CA 1
ATOM 731 C C . ASP A 1 96 ? -17.550 -1.761 7.986 1.00 93.25 96 ASP A C 1
ATOM 733 O O . ASP A 1 96 ? -17.093 -1.871 6.844 1.00 93.25 96 ASP A O 1
ATOM 737 N N . ASP A 1 97 ? -18.097 -0.616 8.410 1.00 93.94 97 ASP A N 1
ATOM 738 C CA . ASP A 1 97 ? -18.223 0.584 7.567 1.00 93.94 97 ASP A CA 1
ATOM 739 C C . ASP A 1 97 ? -16.859 1.141 7.128 1.00 93.94 97 ASP A C 1
ATOM 741 O O . ASP A 1 97 ? -16.691 1.608 5.995 1.00 93.94 97 ASP A O 1
ATOM 745 N N . GLN A 1 98 ? -15.861 1.107 8.018 1.00 96.50 98 GLN A N 1
ATOM 746 C CA . GLN A 1 98 ? -14.497 1.523 7.691 1.00 96.50 98 GLN A CA 1
ATOM 747 C C . GLN A 1 98 ? -13.826 0.526 6.747 1.00 96.50 98 GLN A C 1
ATOM 749 O O . GLN A 1 98 ? -13.125 0.950 5.830 1.00 96.50 98 GLN A O 1
ATOM 754 N N . VAL A 1 99 ? -14.049 -0.779 6.927 1.00 96.88 99 VAL A N 1
ATOM 755 C CA . VAL A 1 99 ? -13.481 -1.830 6.070 1.00 96.88 99 VAL A CA 1
ATOM 756 C C . VAL A 1 99 ? -13.907 -1.636 4.618 1.00 96.88 99 VAL A C 1
ATOM 758 O O . VAL A 1 99 ? -13.051 -1.701 3.732 1.00 96.88 99 VAL A O 1
ATOM 761 N N . GLN A 1 100 ? -15.184 -1.340 4.361 1.00 95.81 100 GLN A N 1
ATOM 762 C CA . GLN A 1 100 ? -15.665 -1.099 2.998 1.00 95.81 100 GLN A CA 1
ATOM 763 C C . GLN A 1 100 ? -14.942 0.098 2.358 1.00 95.81 100 GLN A C 1
ATOM 765 O O . GLN A 1 100 ? -14.322 -0.034 1.302 1.00 95.81 100 GLN A O 1
ATOM 770 N N . LYS A 1 101 ? -14.913 1.244 3.050 1.00 97.44 101 LYS A N 1
ATOM 771 C CA . LYS A 1 101 ? -14.248 2.467 2.563 1.00 97.44 101 LYS A CA 1
ATOM 772 C C . LYS A 1 101 ? -12.742 2.274 2.353 1.00 97.44 101 LYS A C 1
ATOM 774 O O . LYS A 1 101 ? -12.190 2.708 1.343 1.00 97.44 101 LYS A O 1
ATOM 779 N N . VAL A 1 102 ? -12.068 1.602 3.288 1.00 97.62 102 VAL A N 1
ATOM 780 C CA . VAL A 1 102 ? -10.633 1.289 3.201 1.00 97.62 102 VAL A CA 1
ATOM 781 C C . VAL A 1 102 ? -10.348 0.352 2.029 1.00 97.62 102 VAL A C 1
ATOM 783 O O . VAL A 1 102 ? -9.342 0.535 1.344 1.00 97.62 102 VAL A O 1
ATOM 786 N N . THR A 1 103 ? -11.232 -0.606 1.749 1.00 97.31 103 THR A N 1
ATOM 787 C CA . THR A 1 103 ? -11.109 -1.502 0.590 1.00 97.31 103 THR A CA 1
ATOM 788 C C . THR A 1 103 ? -11.162 -0.732 -0.718 1.00 97.31 103 THR A C 1
ATOM 790 O O . THR A 1 103 ? -10.287 -0.921 -1.565 1.00 97.31 103 THR A O 1
ATOM 793 N N . ASP A 1 104 ? -12.110 0.191 -0.858 1.00 97.56 104 ASP A N 1
ATOM 794 C CA . ASP A 1 104 ? -12.250 1.005 -2.066 1.00 97.56 104 ASP A CA 1
ATOM 795 C C . ASP A 1 104 ? -11.039 1.928 -2.275 1.00 97.56 104 ASP A C 1
ATOM 797 O O . ASP A 1 104 ? -10.512 2.039 -3.389 1.00 97.56 104 ASP A O 1
ATOM 801 N N . ILE A 1 105 ? -10.536 2.536 -1.193 1.00 98.06 105 ILE A N 1
ATOM 802 C CA . ILE A 1 105 ? -9.294 3.324 -1.207 1.00 98.06 105 ILE A CA 1
ATOM 803 C C . ILE A 1 105 ? -8.112 2.440 -1.631 1.00 98.06 105 ILE A C 1
ATOM 805 O O . ILE A 1 105 ? -7.383 2.777 -2.567 1.00 98.06 105 ILE A O 1
ATOM 809 N N . ASN A 1 106 ? -7.926 1.285 -0.989 1.00 97.69 106 ASN A N 1
ATOM 810 C CA . ASN A 1 106 ? -6.829 0.366 -1.286 1.00 97.69 106 ASN A CA 1
ATOM 811 C C . ASN A 1 106 ? -6.873 -0.135 -2.734 1.00 97.69 106 ASN A C 1
ATOM 813 O O . ASN A 1 106 ? -5.829 -0.191 -3.385 1.00 97.69 106 ASN A O 1
ATOM 817 N N . LEU A 1 107 ? -8.060 -0.447 -3.257 1.00 97.81 107 LEU A N 1
ATOM 818 C CA . LEU A 1 107 ? -8.253 -0.893 -4.633 1.00 97.81 107 LEU A CA 1
ATOM 819 C C . LEU A 1 107 ? -7.906 0.201 -5.640 1.00 97.81 107 LEU A C 1
ATOM 821 O O . LEU A 1 107 ? -7.206 -0.072 -6.618 1.00 97.81 107 LEU A O 1
ATOM 825 N N . ARG A 1 108 ? -8.364 1.435 -5.398 1.00 97.81 108 ARG A N 1
ATOM 826 C CA . ARG A 1 108 ? -8.047 2.586 -6.251 1.00 97.81 108 ARG A CA 1
ATOM 827 C C . ARG A 1 108 ? -6.537 2.758 -6.383 1.00 97.81 108 ARG A C 1
ATOM 829 O O . ARG A 1 108 ? -6.019 2.776 -7.496 1.00 97.81 108 ARG A O 1
ATOM 836 N N . TYR A 1 109 ? -5.825 2.803 -5.260 1.00 97.38 109 TYR A N 1
ATOM 837 C CA . TYR A 1 109 ? -4.377 2.992 -5.279 1.00 97.38 109 TYR A CA 1
ATOM 838 C C . TYR A 1 109 ? -3.616 1.771 -5.805 1.00 97.38 109 TYR A C 1
ATOM 840 O O . TYR A 1 109 ? -2.622 1.949 -6.502 1.00 97.38 109 TYR A O 1
ATOM 848 N N . ALA A 1 110 ? -4.088 0.543 -5.570 1.00 96.19 110 ALA A N 1
ATOM 849 C CA . ALA A 1 110 ? -3.484 -0.652 -6.165 1.00 96.19 110 ALA A CA 1
ATOM 850 C C . ALA A 1 110 ? -3.531 -0.613 -7.703 1.00 96.19 110 ALA A C 1
ATOM 852 O O . ALA A 1 110 ? -2.521 -0.886 -8.352 1.00 96.19 110 ALA A O 1
ATOM 853 N N . LYS A 1 111 ? -4.666 -0.197 -8.285 1.00 96.38 111 LYS A N 1
ATOM 854 C CA . LYS A 1 111 ? -4.803 0.002 -9.738 1.00 96.38 111 LYS A CA 1
ATOM 855 C C . LYS A 1 111 ? -3.874 1.101 -10.252 1.00 96.38 111 LYS A C 1
ATOM 857 O O . LYS A 1 111 ? -3.189 0.893 -11.247 1.00 96.38 111 LYS A O 1
ATOM 862 N N . THR A 1 112 ? -3.798 2.238 -9.557 1.00 95.25 112 THR A N 1
ATOM 863 C CA . THR A 1 112 ? -2.879 3.329 -9.925 1.00 95.25 112 THR A CA 1
ATOM 864 C C . THR A 1 112 ? -1.424 2.863 -9.923 1.00 95.25 112 THR A C 1
ATOM 866 O O . THR A 1 112 ? -0.675 3.184 -10.844 1.00 95.25 112 THR A O 1
ATOM 869 N N . MET A 1 113 ? -1.024 2.068 -8.927 1.00 93.69 113 MET A N 1
ATOM 870 C CA . MET A 1 113 ? 0.328 1.512 -8.864 1.00 93.69 113 MET A CA 1
ATOM 871 C C . MET A 1 113 ? 0.609 0.513 -9.992 1.00 93.69 113 MET A C 1
ATOM 873 O O . MET A 1 113 ? 1.729 0.494 -10.496 1.00 93.69 113 MET A O 1
ATOM 877 N N . ASP A 1 114 ? -0.378 -0.279 -10.422 1.00 93.56 114 ASP A N 1
ATOM 878 C CA . ASP A 1 114 ? -0.218 -1.168 -11.584 1.00 93.56 114 ASP A CA 1
ATOM 879 C C . ASP A 1 114 ? -0.024 -0.388 -12.878 1.00 93.56 114 ASP A C 1
ATOM 881 O O . ASP A 1 114 ? 0.925 -0.655 -13.617 1.00 93.56 114 ASP A O 1
ATOM 885 N N . SER A 1 115 ? -0.850 0.632 -13.112 1.00 93.81 115 SER A N 1
ATOM 886 C CA . SER A 1 115 ? -0.686 1.519 -14.265 1.00 93.81 115 SER A CA 1
ATOM 887 C C . SER A 1 115 ? 0.681 2.211 -14.250 1.00 93.81 115 SER A C 1
ATOM 889 O O . SER A 1 115 ? 1.347 2.312 -15.282 1.00 93.81 115 SER A O 1
ATOM 891 N N . LEU A 1 116 ? 1.149 2.646 -13.075 1.00 94.44 116 LEU A N 1
ATOM 892 C CA . LEU A 1 116 ? 2.467 3.260 -12.921 1.00 94.44 116 LEU A CA 1
ATOM 893 C C . LEU A 1 116 ? 3.601 2.271 -13.212 1.00 94.44 116 LEU A C 1
ATOM 895 O O . LEU A 1 116 ? 4.560 2.618 -13.910 1.00 94.44 116 LEU A O 1
ATOM 899 N N . ALA A 1 117 ? 3.491 1.037 -12.717 1.00 90.88 117 ALA A N 1
ATOM 900 C CA . ALA A 1 117 ? 4.473 -0.012 -12.957 1.00 90.88 117 ALA A CA 1
ATOM 901 C C . ALA A 1 117 ? 4.610 -0.317 -14.458 1.00 90.88 117 ALA A C 1
ATOM 903 O O . ALA A 1 117 ? 5.735 -0.403 -14.957 1.00 90.88 117 ALA A O 1
ATOM 904 N N . GLN A 1 118 ? 3.481 -0.383 -15.170 1.00 93.12 118 GLN A N 1
ATOM 905 C CA . GLN A 1 118 ? 3.400 -0.643 -16.612 1.00 93.12 118 GLN A CA 1
ATOM 906 C C . GLN A 1 118 ? 3.785 0.560 -17.490 1.00 93.12 118 GLN A C 1
ATOM 908 O O . GLN A 1 118 ? 4.025 0.392 -18.683 1.00 93.12 118 GLN A O 1
ATOM 913 N N . SER A 1 119 ? 3.872 1.769 -16.928 1.00 94.94 119 SER A N 1
ATOM 914 C CA . SER A 1 119 ? 4.213 2.972 -17.698 1.00 94.94 119 SER A CA 1
ATOM 915 C C . SER A 1 119 ? 5.644 2.945 -18.259 1.00 94.94 119 SER A C 1
ATOM 917 O O . SER A 1 119 ? 6.541 2.297 -17.715 1.00 94.94 119 SER A O 1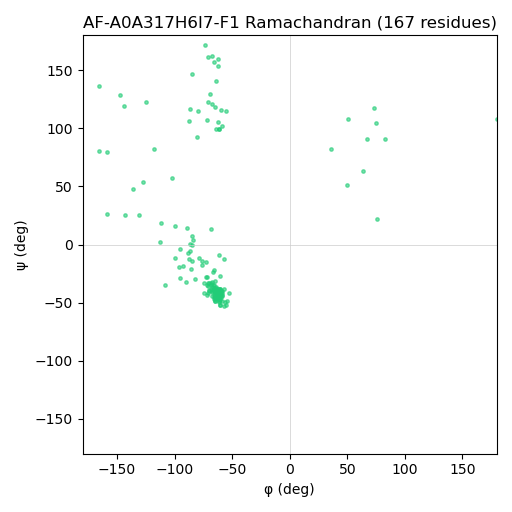
ATOM 919 N N . THR A 1 120 ? 5.893 3.719 -19.316 1.00 96.62 120 THR A N 1
ATOM 920 C CA . THR A 1 120 ? 7.216 3.879 -19.954 1.00 96.62 120 THR A CA 1
ATOM 921 C C . THR A 1 120 ? 8.100 4.941 -19.285 1.00 96.62 120 THR A C 1
ATOM 923 O O . THR A 1 120 ? 9.165 5.278 -19.798 1.00 96.62 120 THR A O 1
ATOM 926 N N . LYS A 1 121 ? 7.674 5.487 -18.137 1.00 94.69 121 LYS A N 1
ATOM 927 C CA . LYS A 1 121 ? 8.402 6.524 -17.388 1.00 94.69 121 LYS A CA 1
ATOM 928 C C . LYS A 1 121 ? 9.767 6.023 -16.901 1.00 94.69 121 LYS A C 1
ATOM 930 O O . LYS A 1 121 ? 9.941 4.833 -16.627 1.00 94.69 121 LYS A O 1
ATOM 935 N N . THR A 1 122 ? 10.708 6.951 -16.720 1.00 96.94 122 THR A N 1
ATOM 936 C CA . THR A 1 122 ? 12.007 6.658 -16.096 1.00 96.94 122 THR A CA 1
ATOM 937 C C . THR A 1 122 ? 11.830 6.183 -14.654 1.00 96.94 122 THR A C 1
ATOM 939 O O . THR A 1 122 ? 10.797 6.417 -14.018 1.00 96.94 122 THR A O 1
ATOM 942 N N . LYS A 1 123 ? 12.846 5.505 -14.116 1.00 94.62 123 LYS A N 1
ATOM 943 C CA . LYS A 1 123 ? 12.812 4.959 -12.754 1.00 94.62 123 LYS A CA 1
ATOM 944 C C . LYS A 1 123 ? 12.611 6.059 -11.708 1.00 94.62 123 LYS A C 1
ATOM 946 O O . LYS A 1 123 ? 11.847 5.871 -10.764 1.00 94.62 123 LYS A O 1
ATOM 951 N N . GLU A 1 124 ? 13.257 7.202 -11.899 1.00 95.94 124 GLU A N 1
ATOM 952 C CA . GLU A 1 124 ? 13.181 8.373 -11.027 1.00 95.94 124 GLU A CA 1
ATOM 953 C C . GLU A 1 124 ? 11.762 8.950 -11.034 1.00 95.94 124 GLU A C 1
ATOM 955 O O . GLU A 1 124 ? 11.154 9.107 -9.976 1.00 95.94 124 GLU A O 1
ATOM 960 N N . ALA A 1 125 ? 11.182 9.147 -12.223 1.00 96.25 125 ALA A N 1
ATOM 961 C CA . ALA A 1 125 ? 9.815 9.638 -12.363 1.00 96.25 125 ALA A CA 1
ATOM 962 C C . ALA A 1 125 ? 8.788 8.668 -11.752 1.00 96.25 125 ALA A C 1
ATOM 964 O O . ALA A 1 125 ? 7.866 9.100 -11.060 1.00 96.25 125 ALA A O 1
ATOM 965 N N . LYS A 1 126 ? 8.971 7.350 -11.938 1.00 95.81 126 LYS A N 1
ATOM 966 C CA . LYS A 1 126 ? 8.136 6.331 -11.279 1.00 95.81 126 LYS A CA 1
ATOM 967 C C . LYS A 1 126 ? 8.252 6.401 -9.760 1.00 95.81 126 LYS A C 1
ATOM 969 O O . LYS A 1 126 ? 7.244 6.295 -9.069 1.00 95.81 126 LYS A O 1
ATOM 974 N N . MET A 1 127 ? 9.459 6.586 -9.230 1.00 95.12 127 MET A N 1
ATOM 975 C CA . MET A 1 127 ? 9.677 6.695 -7.788 1.00 95.12 127 MET A CA 1
ATOM 976 C C . MET A 1 127 ? 8.975 7.927 -7.202 1.00 95.12 127 MET A C 1
ATOM 978 O O . MET A 1 127 ? 8.350 7.836 -6.145 1.00 95.12 127 MET A O 1
ATOM 982 N N . ASP A 1 128 ? 9.028 9.065 -7.889 1.00 96.38 128 ASP A N 1
ATOM 983 C CA . ASP A 1 128 ? 8.348 10.281 -7.441 1.00 96.38 128 ASP A CA 1
ATOM 984 C C . ASP A 1 128 ? 6.825 10.156 -7.500 1.00 96.38 128 ASP A C 1
ATOM 986 O O . ASP A 1 128 ? 6.134 10.553 -6.558 1.00 96.38 128 ASP A O 1
ATOM 990 N N . GLU A 1 129 ? 6.283 9.544 -8.552 1.00 96.62 129 GLU A N 1
ATOM 991 C CA . GLU A 1 129 ? 4.849 9.255 -8.636 1.00 96.62 129 GLU A CA 1
ATOM 992 C C . GLU A 1 129 ? 4.405 8.241 -7.584 1.00 96.62 129 GLU A C 1
ATOM 994 O O . GLU A 1 129 ? 3.359 8.429 -6.966 1.00 96.62 129 GLU A O 1
ATOM 999 N N . PHE A 1 130 ? 5.225 7.234 -7.283 1.00 95.06 130 PHE A N 1
ATOM 1000 C CA . PHE A 1 130 ? 4.956 6.287 -6.204 1.00 95.06 130 PHE A CA 1
ATOM 1001 C C . PHE A 1 130 ? 4.883 6.991 -4.841 1.00 95.06 130 PHE A C 1
ATOM 1003 O O . PHE A 1 130 ? 3.966 6.741 -4.057 1.00 95.06 130 PHE A O 1
ATOM 1010 N N . ARG A 1 131 ? 5.810 7.919 -4.560 1.00 95.00 131 ARG A N 1
ATOM 1011 C CA . ARG A 1 131 ? 5.795 8.730 -3.329 1.00 95.00 131 ARG A CA 1
ATOM 1012 C C . ARG A 1 131 ? 4.538 9.590 -3.233 1.00 95.00 131 ARG A C 1
ATOM 1014 O O . ARG A 1 131 ? 3.900 9.603 -2.182 1.00 95.00 131 ARG A O 1
ATOM 1021 N N . LYS A 1 132 ? 4.165 10.274 -4.320 1.00 96.31 132 LYS A N 1
ATOM 1022 C CA . LYS A 1 132 ? 2.940 11.090 -4.383 1.00 96.31 132 LYS A CA 1
ATOM 1023 C C . LYS A 1 132 ? 1.693 10.237 -4.166 1.00 96.31 132 LYS A C 1
ATOM 1025 O O . LYS A 1 132 ? 0.876 10.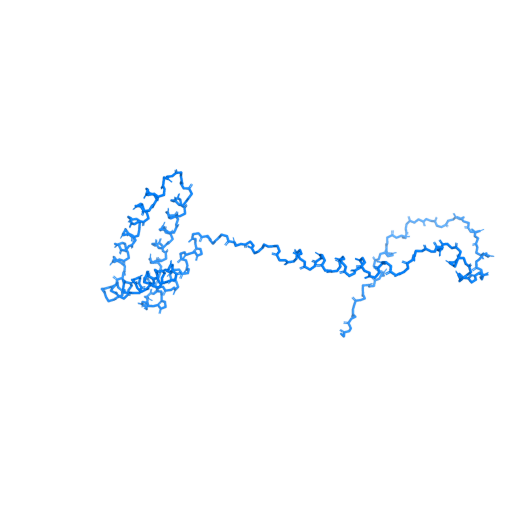567 -3.316 1.00 96.31 132 LYS A O 1
ATOM 1030 N N . CYS A 1 133 ? 1.598 9.113 -4.868 1.00 96.12 133 CYS A N 1
ATOM 1031 C CA . CYS A 1 133 ? 0.501 8.156 -4.770 1.00 96.12 133 CYS A CA 1
ATOM 1032 C C . CYS A 1 133 ? 0.350 7.617 -3.334 1.00 96.12 133 CYS A C 1
ATOM 1034 O O . CYS A 1 133 ? -0.751 7.601 -2.789 1.00 96.12 133 CYS A O 1
ATOM 1036 N N . ASN A 1 134 ? 1.461 7.287 -2.668 1.00 94.56 134 ASN A N 1
ATOM 1037 C CA . ASN A 1 134 ? 1.449 6.896 -1.257 1.00 94.56 134 ASN A CA 1
ATOM 1038 C C . ASN A 1 134 ? 0.985 8.016 -0.321 1.00 94.56 134 ASN A C 1
ATOM 1040 O O . ASN A 1 134 ? 0.246 7.734 0.616 1.00 94.56 134 ASN A O 1
ATOM 1044 N N . LYS A 1 135 ? 1.407 9.264 -0.550 1.00 96.75 135 LYS A N 1
ATOM 1045 C CA . LYS A 1 135 ? 0.955 10.399 0.265 1.00 96.75 135 LYS A CA 1
ATOM 1046 C C . LYS A 1 135 ? -0.548 10.634 0.099 1.00 96.75 135 LYS A C 1
ATOM 1048 O O . LYS A 1 135 ? -1.246 10.784 1.090 1.00 96.75 135 LYS A O 1
ATOM 1053 N N . MET A 1 136 ? -1.045 10.612 -1.136 1.00 97.19 136 MET A N 1
ATOM 1054 C CA . MET A 1 136 ? -2.477 10.765 -1.410 1.00 97.19 136 MET A CA 1
ATOM 1055 C C . MET A 1 136 ? -3.296 9.641 -0.767 1.00 97.19 136 MET A C 1
ATOM 1057 O O . MET A 1 136 ? -4.352 9.896 -0.198 1.00 97.19 136 MET A O 1
ATOM 1061 N N . LYS A 1 137 ? -2.779 8.405 -0.780 1.00 97.31 137 LYS A N 1
ATOM 1062 C CA . LYS A 1 137 ? -3.393 7.290 -0.055 1.00 97.31 137 LYS A CA 1
ATOM 1063 C C . LYS A 1 137 ? -3.479 7.556 1.447 1.00 97.31 137 LYS A C 1
ATOM 1065 O O . LYS A 1 137 ? -4.519 7.281 2.035 1.00 97.31 137 LYS A O 1
ATOM 1070 N N . ASP A 1 138 ? -2.414 8.066 2.060 1.00 97.56 138 ASP A N 1
ATOM 1071 C CA . ASP A 1 138 ? -2.419 8.397 3.488 1.00 97.56 138 ASP A CA 1
ATOM 1072 C C . ASP A 1 138 ? -3.445 9.498 3.800 1.00 97.56 138 ASP A C 1
ATOM 1074 O O . ASP A 1 138 ? -4.188 9.379 4.772 1.00 97.56 138 ASP A O 1
ATOM 1078 N N . ASP A 1 139 ? -3.521 10.528 2.952 1.00 97.56 139 ASP A N 1
ATOM 1079 C CA . ASP A 1 139 ? -4.481 11.628 3.086 1.00 97.56 139 ASP A CA 1
ATOM 1080 C C . ASP A 1 139 ? -5.936 11.107 2.983 1.00 97.56 139 ASP A C 1
ATOM 1082 O O . ASP A 1 139 ? -6.772 11.424 3.832 1.00 97.56 139 ASP A O 1
ATOM 1086 N N . ASP A 1 140 ? -6.224 10.221 2.021 1.00 97.56 140 ASP A N 1
ATOM 1087 C CA . ASP A 1 140 ? -7.541 9.584 1.879 1.00 97.56 140 ASP A CA 1
ATOM 1088 C C . ASP A 1 140 ? -7.879 8.684 3.076 1.00 97.56 140 ASP A C 1
ATOM 1090 O O . ASP A 1 140 ? -9.002 8.712 3.584 1.00 97.56 140 ASP A O 1
ATOM 1094 N N . LEU A 1 141 ? -6.917 7.897 3.565 1.00 97.75 141 LEU A N 1
ATOM 1095 C CA . LEU A 1 141 ? -7.112 7.040 4.736 1.00 97.75 141 LEU A CA 1
ATOM 1096 C C . LEU A 1 141 ? -7.381 7.853 6.003 1.00 97.75 141 LEU A C 1
ATOM 1098 O O . LEU A 1 141 ? -8.217 7.450 6.809 1.00 97.75 141 LEU A O 1
ATOM 1102 N N . LYS A 1 142 ? -6.742 9.016 6.163 1.00 96.94 142 LYS A N 1
ATOM 1103 C CA . LYS A 1 142 ? -6.974 9.914 7.301 1.00 96.94 142 LYS A CA 1
ATOM 1104 C C . LYS A 1 142 ? -8.424 10.404 7.386 1.00 96.94 142 LYS A C 1
ATOM 1106 O O . LYS A 1 142 ? -8.896 10.698 8.475 1.00 96.94 142 LYS A O 1
ATOM 1111 N N . SER A 1 143 ? -9.139 10.478 6.260 1.00 96.25 143 SER A N 1
ATOM 1112 C CA . SER A 1 143 ? -10.558 10.870 6.240 1.00 96.25 143 SER A CA 1
ATOM 1113 C C . SER A 1 143 ? -11.521 9.764 6.703 1.00 96.25 143 SER A C 1
ATOM 1115 O O . SER A 1 143 ? -12.673 10.044 7.026 1.00 96.25 143 SER A O 1
ATOM 1117 N N . VAL A 1 144 ? -11.063 8.506 6.728 1.00 97.31 144 VAL A N 1
ATOM 1118 C CA . VAL A 1 144 ? -11.875 7.323 7.071 1.00 97.31 144 VAL A CA 1
ATOM 1119 C C . VAL A 1 144 ? -11.506 6.752 8.440 1.00 97.31 144 VAL A C 1
ATOM 1121 O O . VAL A 1 144 ? -12.365 6.231 9.157 1.00 97.31 144 VAL A O 1
ATOM 1124 N N . LEU A 1 145 ? -10.225 6.817 8.790 1.00 97.00 145 LEU A N 1
ATOM 1125 C CA . LEU A 1 145 ? -9.695 6.357 10.065 1.00 97.00 145 LEU A CA 1
ATOM 1126 C C . LEU A 1 145 ? -9.848 7.448 11.124 1.00 97.00 145 LEU A C 1
ATOM 1128 O O . LEU A 1 145 ? -9.718 8.634 10.828 1.00 97.00 145 LEU A O 1
ATOM 1132 N N . ASN A 1 146 ? -10.077 7.047 12.373 1.00 96.81 146 ASN A N 1
ATOM 1133 C CA . ASN A 1 146 ? -9.956 7.986 13.485 1.00 96.81 146 ASN A CA 1
ATOM 1134 C C . ASN A 1 146 ? -8.475 8.298 13.779 1.00 96.81 146 ASN A C 1
ATOM 1136 O O . ASN A 1 146 ? -7.564 7.678 13.221 1.00 96.81 146 ASN A O 1
ATOM 1140 N N . GLU A 1 147 ? -8.225 9.269 14.657 1.00 96.19 147 GLU A N 1
ATOM 1141 C CA . GLU A 1 147 ? -6.863 9.729 14.944 1.00 96.19 147 GLU A CA 1
ATOM 1142 C C . GLU A 1 147 ? -5.945 8.625 15.477 1.00 96.19 147 GLU A C 1
ATOM 1144 O O . GLU A 1 147 ? -4.789 8.540 15.059 1.00 96.19 147 GLU A O 1
ATOM 1149 N N . ASP A 1 148 ? -6.446 7.769 16.365 1.00 96.19 148 ASP A N 1
ATOM 1150 C CA . ASP A 1 148 ? -5.649 6.710 16.985 1.00 96.19 148 ASP A CA 1
ATOM 1151 C C . ASP A 1 148 ? -5.327 5.599 15.980 1.00 96.19 148 ASP A C 1
ATOM 1153 O O . ASP A 1 148 ? -4.171 5.192 15.849 1.00 96.19 148 ASP A O 1
ATOM 1157 N N . GLN A 1 149 ? -6.312 5.193 15.176 1.00 97.62 149 GLN A N 1
ATOM 1158 C CA . GLN A 1 149 ? -6.132 4.247 14.073 1.00 97.62 149 GLN A CA 1
ATOM 1159 C C . GLN A 1 149 ? -5.141 4.774 13.031 1.00 97.62 149 GLN A C 1
ATOM 1161 O O . GLN A 1 149 ? -4.314 4.019 12.519 1.00 97.62 149 GLN A O 1
ATOM 1166 N N . PHE A 1 150 ? -5.200 6.068 12.704 1.00 97.94 150 PHE A N 1
ATOM 1167 C CA . PHE A 1 150 ? -4.279 6.668 11.743 1.00 97.94 150 PHE A CA 1
ATOM 1168 C C . PHE A 1 150 ? -2.850 6.761 12.296 1.00 97.94 150 PHE A C 1
ATOM 1170 O O . PHE A 1 150 ? -1.893 6.467 11.577 1.00 97.94 150 PHE A O 1
ATOM 1177 N N . LYS A 1 151 ? -2.681 7.101 13.580 1.00 97.44 151 LYS A N 1
ATOM 1178 C CA . LYS A 1 151 ? -1.369 7.065 14.250 1.00 97.44 151 LYS A CA 1
ATOM 1179 C C . LYS A 1 151 ? -0.784 5.652 14.248 1.00 97.44 151 LYS A C 1
ATOM 1181 O O . LYS A 1 151 ? 0.382 5.481 13.892 1.00 97.44 151 LYS A O 1
ATOM 1186 N N . GLU A 1 152 ? -1.588 4.643 14.582 1.00 97.62 152 GLU A N 1
ATOM 1187 C CA . GLU A 1 152 ? -1.152 3.243 14.568 1.00 97.62 152 GLU A CA 1
ATOM 1188 C C . GLU A 1 152 ? -0.785 2.773 13.153 1.00 97.62 152 GLU A C 1
ATOM 1190 O O . GLU A 1 152 ? 0.245 2.122 12.954 1.00 97.62 152 GLU A O 1
ATOM 1195 N N . TYR A 1 153 ? -1.569 3.170 12.148 1.00 97.62 153 TYR A N 1
ATOM 1196 C CA . TYR A 1 153 ? -1.259 2.921 10.743 1.00 97.62 153 TYR A CA 1
ATOM 1197 C C . TYR A 1 153 ? 0.114 3.479 10.348 1.00 97.62 153 TYR A C 1
ATOM 1199 O O . TYR A 1 153 ? 0.930 2.753 9.773 1.00 97.62 153 TYR A O 1
ATOM 1207 N N . LEU A 1 154 ? 0.396 4.745 10.678 1.00 97.12 154 LEU A N 1
ATOM 1208 C CA . LEU A 1 154 ? 1.679 5.380 10.369 1.00 97.12 154 LEU A CA 1
ATOM 1209 C C . LEU A 1 154 ? 2.849 4.693 11.083 1.00 97.12 154 LEU A C 1
ATOM 1211 O O . LEU A 1 154 ? 3.886 4.463 10.459 1.00 97.12 154 LEU A O 1
ATOM 1215 N N . ALA A 1 155 ? 2.677 4.320 12.353 1.00 97.56 155 ALA A N 1
ATOM 1216 C CA . ALA A 1 155 ? 3.701 3.618 13.123 1.00 97.56 155 ALA A CA 1
ATOM 1217 C C . ALA A 1 155 ? 4.052 2.259 12.495 1.00 97.56 155 ALA A C 1
ATOM 1219 O O . ALA A 1 155 ? 5.220 1.979 12.219 1.00 97.56 155 ALA A O 1
ATOM 1220 N N . LYS A 1 156 ? 3.040 1.442 12.178 1.00 96.12 156 LYS A N 1
ATOM 1221 C CA . LYS A 1 156 ? 3.239 0.133 11.537 1.00 96.12 156 LYS A CA 1
ATOM 1222 C C . LYS A 1 156 ? 3.805 0.259 10.120 1.00 96.12 156 LYS A C 1
ATOM 1224 O O . LYS A 1 156 ? 4.609 -0.567 9.691 1.00 96.12 156 LYS A O 1
ATOM 1229 N N . LYS A 1 157 ? 3.423 1.303 9.379 1.00 95.12 157 LYS A N 1
ATOM 1230 C CA . LYS A 1 157 ? 3.993 1.612 8.059 1.00 95.12 157 LYS A CA 1
ATOM 1231 C C . LYS A 1 157 ? 5.487 1.932 8.146 1.00 95.12 157 LYS A C 1
ATOM 1233 O O . LYS A 1 157 ? 6.257 1.447 7.315 1.00 95.12 157 LYS A O 1
ATOM 1238 N N . ASP A 1 158 ? 5.903 2.722 9.134 1.00 96.12 158 ASP A N 1
ATOM 1239 C CA . ASP A 1 158 ? 7.319 3.029 9.361 1.00 96.12 158 ASP A CA 1
ATOM 1240 C C . ASP A 1 158 ? 8.112 1.785 9.793 1.00 96.12 158 ASP A C 1
ATOM 1242 O O . ASP A 1 158 ? 9.211 1.549 9.293 1.00 96.12 158 ASP A O 1
ATOM 1246 N N . GLU A 1 159 ? 7.526 0.930 10.635 1.00 95.88 159 GLU A N 1
ATOM 1247 C CA . GLU A 1 159 ? 8.114 -0.357 11.024 1.00 95.88 159 GLU A CA 1
ATOM 1248 C C . GLU A 1 159 ? 8.375 -1.259 9.806 1.00 95.88 159 GLU A C 1
ATOM 1250 O O . GLU A 1 159 ? 9.488 -1.755 9.628 1.00 95.88 159 GLU A O 1
ATOM 1255 N N . MET A 1 160 ? 7.389 -1.420 8.915 1.00 92.88 160 MET A N 1
ATOM 1256 C CA . MET A 1 160 ? 7.563 -2.189 7.674 1.00 92.88 160 MET A CA 1
ATOM 1257 C C . MET A 1 160 ? 8.659 -1.599 6.781 1.00 92.88 160 MET A C 1
ATOM 1259 O O . MET A 1 160 ? 9.445 -2.335 6.186 1.00 92.88 160 MET A O 1
ATOM 1263 N N . LYS A 1 161 ? 8.749 -0.267 6.702 1.00 92.69 161 LYS A N 1
ATOM 1264 C CA . LYS A 1 161 ? 9.792 0.416 5.927 1.00 92.69 161 LYS A CA 1
ATOM 1265 C C . LYS A 1 161 ? 11.187 0.182 6.512 1.00 92.69 161 LYS A C 1
ATOM 1267 O O . LYS A 1 161 ? 12.138 0.017 5.749 1.00 92.69 161 LYS A O 1
ATOM 1272 N N . LYS A 1 162 ? 11.319 0.179 7.842 1.00 95.62 162 LYS A N 1
ATOM 1273 C CA . LYS A 1 162 ? 12.577 -0.129 8.538 1.00 95.62 162 LYS A CA 1
ATOM 1274 C C . LYS A 1 162 ? 13.004 -1.571 8.290 1.00 95.62 162 LYS A C 1
ATOM 1276 O O . LYS A 1 162 ? 14.127 -1.766 7.838 1.00 95.62 162 LYS A O 1
ATOM 1281 N N . LYS A 1 163 ? 12.089 -2.532 8.452 1.00 94.75 163 LYS A N 1
ATOM 1282 C CA . LYS A 1 163 ? 12.328 -3.956 8.158 1.00 94.75 163 LYS A CA 1
ATOM 1283 C C . LYS A 1 163 ? 12.824 -4.167 6.728 1.00 94.75 163 LYS A C 1
ATOM 1285 O O . LYS A 1 163 ? 13.878 -4.753 6.527 1.00 94.75 163 LYS A O 1
ATOM 1290 N N . LEU A 1 164 ? 12.149 -3.570 5.743 1.00 92.44 164 LEU A N 1
ATOM 1291 C CA . LEU A 1 164 ? 12.581 -3.655 4.344 1.00 92.44 164 LEU A CA 1
ATOM 1292 C C . LEU A 1 164 ? 13.980 -3.055 4.124 1.00 92.44 164 LEU A C 1
ATOM 1294 O O . LEU A 1 164 ? 14.771 -3.576 3.345 1.00 92.44 164 LEU A O 1
ATOM 1298 N N . LYS A 1 165 ? 14.302 -1.946 4.801 1.00 93.50 165 LYS A N 1
ATOM 1299 C CA . LYS A 1 165 ? 15.628 -1.321 4.706 1.00 93.50 165 LYS A CA 1
ATOM 1300 C C . LYS A 1 165 ? 16.719 -2.188 5.339 1.00 93.50 165 LYS A C 1
ATOM 1302 O O . LYS A 1 165 ? 17.847 -2.143 4.865 1.00 93.50 165 LYS A O 1
ATOM 1307 N N . GLU A 1 166 ? 16.409 -2.909 6.410 1.00 95.25 166 GLU A N 1
ATOM 1308 C CA . GLU A 1 166 ? 17.330 -3.841 7.069 1.00 95.25 166 GLU A CA 1
ATOM 1309 C C . GLU A 1 166 ? 17.581 -5.082 6.210 1.00 95.25 166 GLU A C 1
ATOM 1311 O O . GLU A 1 166 ? 18.732 -5.465 6.059 1.00 95.25 166 GLU A O 1
ATOM 1316 N N . GLU A 1 167 ? 16.548 -5.636 5.571 1.00 94.44 167 GLU A N 1
ATOM 1317 C CA . GLU A 1 167 ? 16.665 -6.776 4.643 1.00 94.44 167 GLU A CA 1
ATOM 1318 C C . GLU A 1 167 ? 17.442 -6.445 3.357 1.00 94.44 167 GLU A C 1
ATOM 1320 O O . GLU A 1 167 ? 17.964 -7.336 2.693 1.00 94.44 167 GLU A O 1
ATOM 1325 N N . MET A 1 168 ? 17.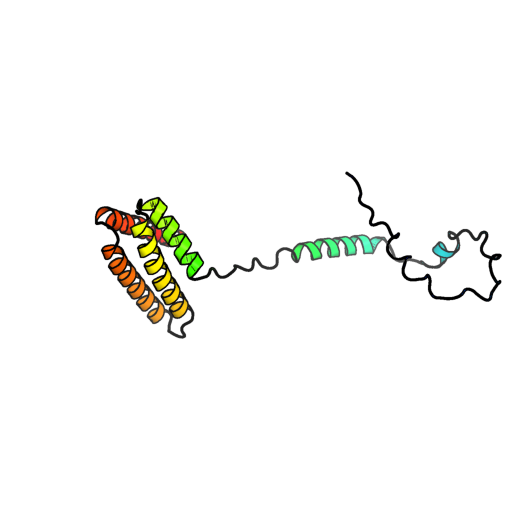498 -5.165 2.983 1.00 87.62 168 MET A N 1
ATOM 1326 C CA . MET A 1 168 ? 18.235 -4.685 1.812 1.00 87.62 168 MET A CA 1
ATOM 1327 C C . MET A 1 168 ? 19.710 -4.336 2.087 1.00 87.62 168 MET A C 1
ATOM 1329 O O . MET A 1 168 ? 20.410 -3.977 1.136 1.00 87.62 168 MET A O 1
ATOM 1333 N N . LYS A 1 169 ? 20.159 -4.339 3.349 1.00 80.06 169 LYS A N 1
ATOM 1334 C CA . LYS A 1 169 ? 21.561 -4.078 3.723 1.00 80.06 169 LYS A CA 1
ATOM 1335 C C . LYS A 1 169 ? 22.396 -5.347 3.647 1.00 80.06 169 LYS A C 1
ATOM 1337 O O . LYS A 1 169 ? 23.577 -5.201 3.267 1.00 80.06 169 LYS A O 1
#

Mean predicted aligned error: 17.89 Å